Protein AF-A0A920UVG0-F1 (afdb_monomer_lite)

Secondary structure (DSS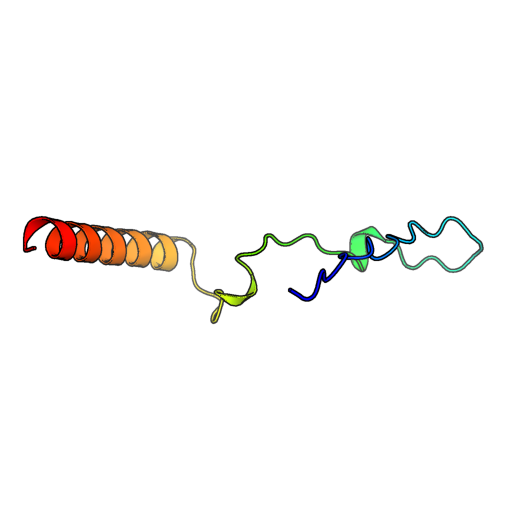P, 8-state):
----------------SS----HHHH-----GGGGG--S---HHHHHHHHHHHHHHHHHHHHT-

Radius of gyration: 21.1 Å; chains: 1; bounding box: 52×16×48 Å

pLDDT: mean 76.65, std 20.04, range [39.56, 97.81]

Foldseek 3Di:
DDDDDDDPPDDDPDPDDDDCPPCVVVDDDDDPCPVVDPDDDDPVVVVVVVVVVVVVVVVVVVVD

Sequence (64 aa):
MIYRKATPLKMQFGSGGSSKSKAWKDVWGCGQGINAIKSVVSAADLVERLGHEYKQAQQRVLAA

Structure (mmCIF, N/CA/C/O backbone):
data_AF-A0A920UVG0-F1
#
_entry.id   AF-A0A920UVG0-F1
#
loop_
_atom_site.group_PDB
_atom_site.id
_atom_site.type_symbol
_atom_site.label_atom_id
_atom_site.label_alt_id
_atom_site.label_comp_id
_atom_site.label_asym_id
_atom_site.label_entity_id
_atom_site.label_seq_id
_a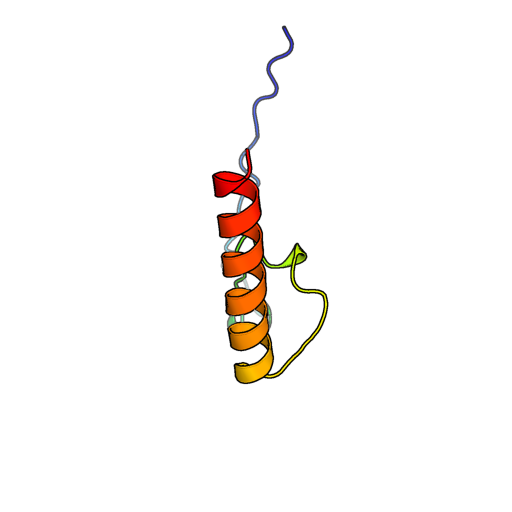tom_site.pdbx_PDB_ins_code
_atom_site.Cartn_x
_atom_site.Cartn_y
_atom_site.Cartn_z
_atom_site.occupancy
_atom_site.B_iso_or_equiv
_atom_site.auth_seq_id
_atom_site.auth_comp_id
_atom_site.auth_asym_id
_atom_site.auth_atom_id
_atom_site.pdbx_PDB_model_num
ATOM 1 N N . MET A 1 1 ? 23.402 -4.340 28.749 1.00 39.56 1 MET A N 1
ATOM 2 C CA . MET A 1 1 ? 23.766 -3.104 28.024 1.00 39.56 1 MET A CA 1
ATOM 3 C C . MET A 1 1 ? 24.781 -3.462 26.942 1.00 39.56 1 MET A C 1
ATOM 5 O O . MET A 1 1 ? 25.957 -3.573 27.251 1.00 39.56 1 MET A O 1
ATOM 9 N N . ILE A 1 2 ? 24.347 -3.733 25.706 1.00 50.28 2 ILE A N 1
ATOM 10 C CA . ILE A 1 2 ? 25.265 -4.009 24.585 1.00 50.28 2 ILE A CA 1
ATOM 11 C C . ILE A 1 2 ? 24.927 -3.012 23.472 1.00 50.28 2 ILE A C 1
ATOM 13 O O . ILE A 1 2 ? 23.885 -3.117 22.830 1.00 50.28 2 ILE A O 1
ATOM 17 N N . TYR A 1 3 ? 25.767 -1.989 23.312 1.00 41.44 3 TYR A N 1
ATOM 18 C CA . TYR A 1 3 ? 25.640 -0.967 22.271 1.00 41.44 3 TYR A CA 1
ATOM 19 C C . TYR A 1 3 ? 25.957 -1.583 20.898 1.00 41.44 3 TYR A C 1
ATOM 21 O O . TYR A 1 3 ? 27.104 -1.937 20.631 1.00 41.44 3 TYR A O 1
ATOM 29 N N . ARG A 1 4 ? 24.972 -1.673 19.994 1.00 49.09 4 ARG A N 1
ATOM 30 C CA . ARG A 1 4 ? 25.200 -1.985 18.572 1.00 49.09 4 ARG A CA 1
ATOM 31 C C . ARG A 1 4 ? 25.289 -0.679 17.785 1.00 49.09 4 ARG A C 1
ATOM 33 O O . ARG A 1 4 ? 24.275 -0.096 17.418 1.00 49.09 4 ARG A O 1
ATOM 40 N N . LYS A 1 5 ? 26.511 -0.212 17.526 1.00 43.94 5 LYS A N 1
ATOM 41 C CA . LYS A 1 5 ? 26.775 0.896 16.599 1.00 43.94 5 LYS A CA 1
ATOM 42 C C . LYS A 1 5 ? 26.478 0.407 15.177 1.00 43.94 5 LYS A C 1
ATOM 44 O O . LYS A 1 5 ? 27.180 -0.465 14.672 1.00 43.94 5 LYS A O 1
ATOM 49 N N . ALA A 1 6 ? 25.426 0.930 14.550 1.00 47.03 6 ALA A N 1
ATOM 50 C CA . ALA A 1 6 ? 25.174 0.707 13.132 1.00 47.03 6 ALA A CA 1
ATOM 51 C C . ALA A 1 6 ? 26.299 1.378 12.332 1.00 47.03 6 ALA A C 1
ATOM 53 O O . ALA A 1 6 ? 26.489 2.592 12.408 1.00 47.03 6 ALA A O 1
ATOM 54 N N . THR A 1 7 ? 27.090 0.591 11.608 1.00 54.62 7 THR A N 1
ATOM 55 C CA . THR A 1 7 ? 28.039 1.133 10.639 1.00 54.62 7 THR A CA 1
ATOM 56 C C . THR A 1 7 ? 27.257 1.578 9.401 1.00 54.62 7 THR A C 1
ATOM 58 O O . THR A 1 7 ? 26.428 0.811 8.905 1.00 54.62 7 THR A O 1
ATOM 61 N N . PRO A 1 8 ? 27.472 2.800 8.884 1.00 56.03 8 PRO A N 1
ATOM 62 C CA . PRO A 1 8 ? 26.876 3.195 7.619 1.00 56.03 8 PRO A CA 1
ATOM 63 C C . PRO A 1 8 ? 27.490 2.304 6.540 1.00 56.03 8 PRO A C 1
ATOM 65 O O . PRO A 1 8 ? 28.697 2.360 6.293 1.00 56.03 8 PRO A O 1
ATOM 68 N N . LEU A 1 9 ? 26.680 1.432 5.937 1.00 55.22 9 LEU A N 1
ATOM 69 C CA . LEU A 1 9 ? 27.113 0.655 4.786 1.00 55.22 9 LEU A CA 1
ATOM 70 C C . LEU A 1 9 ? 27.480 1.665 3.695 1.00 55.22 9 LEU A C 1
ATOM 72 O O . LEU A 1 9 ? 26.627 2.371 3.164 1.00 55.22 9 LEU A O 1
ATOM 76 N N . LYS A 1 10 ? 28.784 1.790 3.456 1.00 49.59 10 LYS A N 1
ATOM 77 C CA . LYS A 1 10 ? 29.406 2.712 2.512 1.00 49.59 10 LYS A CA 1
ATOM 78 C C . LYS A 1 10 ? 28.722 2.570 1.150 1.00 49.59 10 LYS A C 1
ATOM 80 O O . LYS A 1 10 ? 28.955 1.589 0.450 1.00 49.59 10 LYS A O 1
ATOM 85 N N . MET A 1 11 ? 27.879 3.533 0.782 1.00 55.88 11 MET A N 1
ATOM 86 C CA . MET A 1 11 ? 27.318 3.609 -0.565 1.00 55.88 11 MET A CA 1
ATOM 87 C C . MET A 1 11 ? 28.456 3.960 -1.526 1.00 55.88 11 MET A C 1
ATOM 89 O O . MET A 1 11 ? 28.952 5.086 -1.543 1.00 55.88 11 MET A O 1
ATOM 93 N N . GLN A 1 12 ? 28.927 2.966 -2.279 1.00 54.75 12 GLN A N 1
ATOM 94 C CA . GLN A 1 12 ? 29.917 3.162 -3.332 1.00 54.75 12 GLN A CA 1
ATOM 95 C C . GLN A 1 12 ? 29.213 3.706 -4.574 1.00 54.75 12 GLN A C 1
ATOM 97 O O . GLN A 1 12 ? 28.702 2.951 -5.396 1.00 54.75 12 GLN A O 1
ATOM 102 N N . PHE A 1 13 ? 29.215 5.026 -4.735 1.00 57.50 13 PHE A N 1
ATOM 103 C CA . PHE A 1 13 ? 29.004 5.636 -6.044 1.00 57.50 13 PHE A CA 1
ATOM 104 C C . PHE A 1 13 ? 30.313 5.491 -6.828 1.00 57.50 13 PHE A C 1
ATOM 106 O O . PHE A 1 13 ? 31.181 6.360 -6.79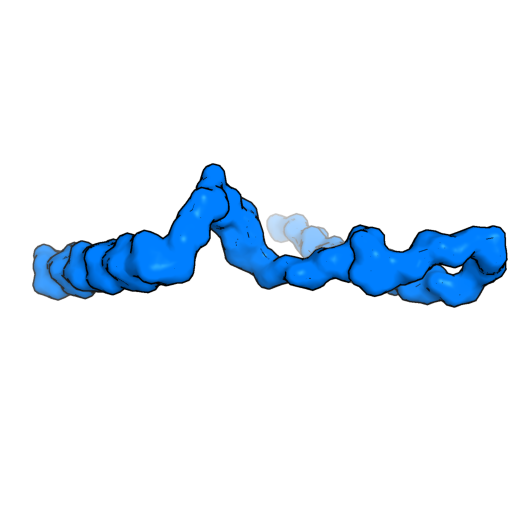4 1.00 57.50 13 PHE A O 1
ATOM 113 N N . GLY A 1 14 ? 30.511 4.321 -7.437 1.00 47.34 14 GLY A N 1
ATOM 114 C CA . GLY A 1 14 ? 31.694 4.028 -8.238 1.00 47.34 14 GLY A CA 1
ATOM 115 C C . GLY A 1 14 ? 31.784 4.958 -9.449 1.00 47.34 14 GLY A C 1
ATOM 116 O O . GLY A 1 14 ? 31.016 4.821 -10.395 1.00 47.34 14 GLY A O 1
ATOM 117 N N . SER A 1 15 ? 32.746 5.882 -9.431 1.00 57.88 15 SER A N 1
ATOM 118 C CA . SER A 1 15 ? 33.266 6.552 -10.625 1.00 57.88 15 SER A CA 1
ATOM 119 C C . SER A 1 15 ? 34.638 5.959 -10.924 1.00 57.88 15 SER A C 1
ATOM 121 O O . SER A 1 15 ? 35.643 6.391 -10.363 1.00 57.88 15 SER A O 1
ATOM 123 N N . GLY A 1 16 ? 34.682 4.940 -11.779 1.00 45.88 16 GLY A N 1
ATOM 124 C CA . GLY A 1 16 ? 35.938 4.311 -12.167 1.00 45.88 16 GLY A CA 1
ATOM 125 C C . GLY A 1 16 ? 35.776 3.343 -13.330 1.00 45.88 16 GLY A C 1
ATOM 126 O O . GLY A 1 16 ? 35.397 2.200 -13.126 1.00 45.88 16 GLY A O 1
ATOM 127 N N . GLY A 1 17 ? 36.108 3.816 -14.533 1.00 50.25 17 GLY A N 1
ATOM 128 C CA . GLY A 1 17 ? 36.711 2.989 -15.580 1.00 50.25 17 GLY A CA 1
ATOM 129 C C . GLY A 1 17 ? 35.819 1.975 -16.305 1.00 50.25 17 GLY A C 1
ATOM 130 O O . GLY A 1 17 ? 35.724 0.821 -15.922 1.00 50.25 17 GLY A O 1
ATOM 131 N N . SER A 1 18 ? 35.300 2.394 -17.460 1.00 52.69 18 SER A N 1
ATOM 132 C CA . SER A 1 18 ? 35.187 1.576 -18.680 1.00 52.69 18 SER A CA 1
ATOM 133 C C . SER A 1 18 ? 34.544 0.175 -18.589 1.00 52.69 18 SER A C 1
ATOM 135 O O . SER A 1 18 ? 35.148 -0.818 -18.979 1.00 52.69 18 SER A O 1
ATOM 137 N N . SER A 1 19 ? 33.259 0.105 -18.239 1.00 51.41 19 SER A N 1
ATOM 138 C CA . SER A 1 19 ? 32.292 -0.741 -18.959 1.00 51.41 19 SER A CA 1
ATOM 139 C C . SER A 1 19 ? 30.885 -0.216 -18.684 1.00 51.41 19 SER A C 1
ATOM 141 O O . SER A 1 19 ? 30.481 -0.041 -17.538 1.00 51.41 19 SER A O 1
ATOM 143 N N . LYS A 1 20 ? 30.167 0.150 -19.746 1.00 55.31 20 LYS A N 1
ATOM 144 C CA . LYS A 1 20 ? 28.933 0.946 -19.720 1.00 55.31 20 LYS A CA 1
ATOM 145 C C . LYS A 1 20 ? 27.713 0.135 -19.254 1.00 55.31 20 LYS A C 1
ATOM 147 O O . LYS A 1 20 ? 26.745 0.014 -20.007 1.00 55.31 20 LYS A O 1
ATOM 152 N N . SER A 1 21 ? 27.712 -0.357 -18.017 1.00 56.75 21 SER A N 1
ATOM 153 C CA . SER A 1 21 ? 26.451 -0.662 -17.337 1.00 56.75 21 SER A CA 1
ATOM 154 C C . SER A 1 21 ? 25.817 0.681 -17.013 1.00 56.75 21 SER A C 1
ATOM 156 O O . SER A 1 21 ? 26.305 1.447 -16.180 1.00 56.75 21 SER A O 1
ATOM 158 N N . LYS A 1 22 ? 24.842 1.085 -17.825 1.00 60.72 22 LYS A N 1
ATOM 159 C CA . LYS A 1 22 ? 24.198 2.380 -17.642 1.00 60.72 22 LYS A CA 1
ATOM 160 C C . LYS A 1 22 ? 23.472 2.307 -16.302 1.00 60.72 22 LYS A C 1
ATOM 162 O O . LYS A 1 22 ? 22.449 1.650 -16.233 1.00 60.72 22 LYS A O 1
ATOM 167 N N . ALA A 1 23 ? 23.970 2.992 -15.275 1.00 66.25 23 ALA A N 1
ATOM 168 C CA . ALA A 1 23 ? 23.447 2.888 -13.910 1.00 66.25 23 ALA A CA 1
ATOM 169 C C . ALA A 1 23 ? 21.917 3.073 -13.803 1.00 66.25 23 ALA A C 1
ATOM 171 O O . ALA A 1 23 ? 21.288 2.447 -12.962 1.00 66.25 23 ALA A O 1
ATOM 172 N N . TRP A 1 24 ? 21.296 3.853 -14.695 1.00 66.88 24 TRP A N 1
ATOM 173 C CA . TRP A 1 24 ? 19.836 4.016 -14.771 1.00 66.88 24 TRP A CA 1
ATOM 174 C C . TRP A 1 24 ? 19.062 2.778 -15.253 1.00 66.88 24 TRP A C 1
ATOM 176 O O . TRP A 1 24 ? 17.851 2.718 -15.084 1.00 66.88 24 TRP A O 1
ATOM 186 N N . LYS A 1 25 ? 19.732 1.817 -15.895 1.00 70.38 25 LYS A N 1
ATOM 187 C CA . LYS A 1 25 ? 19.164 0.517 -16.277 1.00 70.38 25 LYS A CA 1
ATOM 188 C C . LYS A 1 25 ? 19.219 -0.488 -15.132 1.00 70.38 25 LYS A C 1
ATOM 190 O O . LYS A 1 25 ? 18.346 -1.345 -15.038 1.00 70.38 25 LYS A O 1
ATOM 195 N N . ASP A 1 26 ? 20.247 -0.383 -14.295 1.00 74.69 26 ASP A N 1
ATOM 196 C CA . ASP A 1 26 ? 20.606 -1.433 -13.338 1.00 74.69 26 ASP A CA 1
ATOM 197 C C . ASP A 1 26 ? 20.221 -1.074 -11.895 1.00 74.69 26 ASP A C 1
ATOM 199 O O . ASP A 1 26 ? 20.026 -1.959 -11.066 1.00 74.69 26 ASP A O 1
ATOM 203 N N . VAL A 1 27 ? 20.077 0.220 -11.585 1.00 76.62 27 VAL A N 1
ATOM 204 C CA . VAL A 1 27 ? 19.717 0.717 -10.253 1.00 76.62 27 VAL A CA 1
ATOM 205 C C . VAL A 1 27 ? 18.293 1.266 -10.275 1.00 76.62 27 VAL A C 1
ATOM 207 O O . VAL A 1 27 ? 18.029 2.328 -10.837 1.00 76.62 27 VAL A O 1
ATOM 210 N N . TRP A 1 28 ? 17.384 0.554 -9.609 1.00 79.94 28 TRP A N 1
ATOM 211 C CA . TRP A 1 28 ? 15.982 0.941 -9.446 1.00 79.94 28 TRP A CA 1
ATOM 212 C C . TRP A 1 28 ? 15.720 1.373 -8.001 1.00 79.94 28 TRP A C 1
ATOM 214 O O . TRP A 1 28 ? 16.088 0.675 -7.055 1.00 79.94 28 TRP A O 1
ATOM 224 N N . GLY A 1 29 ? 15.085 2.532 -7.818 1.00 84.06 29 GLY A N 1
ATOM 225 C CA . GLY A 1 29 ? 14.695 3.031 -6.500 1.00 84.06 29 GLY A CA 1
ATOM 226 C C . GLY A 1 29 ? 13.352 2.453 -6.054 1.00 84.06 29 GLY A C 1
ATOM 227 O O . GLY A 1 29 ? 12.378 2.507 -6.799 1.00 84.06 29 GLY A O 1
ATOM 228 N N . CYS A 1 30 ? 13.278 1.943 -4.826 1.00 85.25 30 CYS A N 1
ATOM 229 C CA . CYS A 1 30 ? 12.021 1.575 -4.177 1.00 85.25 30 CYS A CA 1
ATOM 230 C C . CYS A 1 30 ? 12.017 2.035 -2.711 1.00 85.25 30 CYS A C 1
ATOM 232 O O . CYS A 1 30 ? 13.066 2.142 -2.073 1.00 85.25 30 CYS A O 1
ATOM 234 N N . GLY A 1 31 ? 10.833 2.360 -2.183 1.00 87.00 31 GLY A N 1
ATOM 235 C CA . GLY A 1 31 ? 10.665 2.710 -0.772 1.00 87.00 31 GLY A CA 1
ATOM 236 C C . GLY A 1 31 ? 10.704 1.482 0.144 1.00 87.00 31 GLY A C 1
ATOM 237 O O . GLY A 1 31 ? 10.589 0.345 -0.310 1.00 87.00 31 GLY A O 1
ATOM 238 N N . GLN A 1 32 ? 10.777 1.708 1.460 1.00 89.25 32 GLN A N 1
ATOM 239 C CA . GLN A 1 32 ? 10.795 0.640 2.479 1.00 89.25 32 GLN A CA 1
ATOM 240 C C . GLN A 1 32 ? 9.564 -0.293 2.421 1.00 89.25 32 GLN A C 1
ATOM 242 O O . GLN A 1 32 ? 9.615 -1.426 2.891 1.00 89.25 32 GLN A O 1
ATOM 247 N N . GLY A 1 33 ? 8.464 0.156 1.807 1.00 86.31 33 GLY A N 1
ATOM 248 C CA . GLY A 1 33 ? 7.234 -0.622 1.630 1.00 86.31 33 GLY A CA 1
ATOM 249 C C . GLY A 1 33 ? 7.270 -1.678 0.519 1.00 86.31 33 GLY A C 1
ATOM 250 O O . GLY A 1 33 ? 6.286 -2.395 0.359 1.00 86.31 33 GLY A O 1
ATOM 251 N N . ILE A 1 34 ? 8.364 -1.814 -0.245 1.00 87.94 34 ILE A N 1
ATOM 252 C CA . ILE A 1 34 ? 8.416 -2.724 -1.406 1.00 87.94 34 ILE A CA 1
ATOM 253 C C . ILE A 1 34 ? 8.148 -4.190 -1.040 1.00 87.94 34 ILE A C 1
ATOM 255 O O . ILE A 1 34 ? 7.503 -4.910 -1.796 1.00 87.94 34 ILE A O 1
ATOM 259 N N . ASN A 1 35 ? 8.565 -4.629 0.151 1.00 88.62 35 ASN A N 1
ATOM 260 C CA . ASN A 1 35 ? 8.374 -6.011 0.596 1.00 88.62 35 ASN A CA 1
ATOM 261 C C . ASN A 1 35 ? 6.891 -6.370 0.835 1.00 88.62 35 ASN A C 1
ATOM 263 O O . ASN A 1 35 ? 6.525 -7.547 0.836 1.00 88.62 35 ASN A O 1
ATOM 267 N N . ALA A 1 36 ? 6.021 -5.375 1.033 1.00 88.00 36 ALA A N 1
ATOM 268 C CA . ALA A 1 36 ? 4.586 -5.594 1.204 1.00 88.00 36 ALA A CA 1
ATOM 269 C C . ALA A 1 36 ? 3.869 -5.901 -0.125 1.00 88.00 36 ALA A C 1
ATOM 271 O O . ALA A 1 36 ? 2.748 -6.407 -0.110 1.00 88.00 36 ALA A O 1
ATOM 272 N N . ILE A 1 37 ? 4.504 -5.640 -1.275 1.00 87.62 37 ILE A N 1
ATOM 273 C CA . ILE A 1 37 ? 3.921 -5.909 -2.591 1.00 87.62 37 ILE A CA 1
ATOM 274 C C . ILE A 1 37 ? 4.059 -7.403 -2.904 1.00 87.62 37 ILE A C 1
ATOM 276 O O . ILE A 1 37 ? 5.165 -7.914 -3.064 1.00 87.62 37 ILE A O 1
ATOM 280 N N . LYS A 1 38 ? 2.929 -8.117 -2.968 1.00 90.75 38 LYS A N 1
ATOM 281 C CA . LYS A 1 38 ? 2.873 -9.571 -3.235 1.00 90.75 38 LYS A CA 1
ATOM 282 C C . LYS A 1 38 ? 2.317 -9.932 -4.610 1.00 90.75 38 LYS A C 1
ATOM 284 O O . LYS A 1 38 ? 2.412 -11.082 -5.022 1.00 90.75 38 LYS A O 1
ATOM 289 N N . SER A 1 39 ? 1.738 -8.966 -5.312 1.00 91.94 39 SER A N 1
ATOM 290 C CA . SER A 1 39 ? 1.130 -9.165 -6.622 1.00 91.94 39 SER A CA 1
ATOM 291 C C . SER A 1 39 ? 1.163 -7.876 -7.435 1.00 91.94 39 SER A C 1
ATOM 293 O O . SER A 1 39 ? 1.172 -6.775 -6.880 1.00 91.94 39 SER A O 1
ATOM 295 N N . VAL A 1 40 ? 1.184 -8.031 -8.758 1.00 94.56 40 VAL A N 1
ATOM 296 C CA . VAL A 1 40 ? 0.947 -6.944 -9.710 1.00 94.56 40 VAL A CA 1
ATOM 297 C C . VAL A 1 40 ? -0.548 -6.935 -10.010 1.00 94.56 40 VAL A C 1
ATOM 299 O O . VAL A 1 40 ? -1.092 -7.943 -10.453 1.00 94.56 40 VAL A O 1
ATOM 302 N N . VAL A 1 41 ? -1.210 -5.819 -9.728 1.00 94.81 41 VAL A N 1
ATOM 303 C CA . VAL A 1 41 ? -2.654 -5.625 -9.925 1.00 94.81 41 VAL A CA 1
ATOM 304 C C . VAL A 1 41 ? -2.897 -4.317 -10.668 1.00 94.81 41 VAL A C 1
ATOM 306 O O . VAL A 1 41 ? -1.978 -3.501 -10.799 1.00 94.81 41 VAL A O 1
ATOM 309 N N . SER A 1 42 ? -4.122 -4.097 -11.148 1.00 97.75 42 SER A N 1
ATOM 310 C CA . SER A 1 42 ? -4.468 -2.799 -11.717 1.00 97.75 42 SER A CA 1
ATOM 311 C C . SER A 1 42 ? -4.475 -1.716 -10.631 1.00 97.75 42 SER A C 1
ATOM 313 O O . SER A 1 42 ? -4.668 -1.985 -9.441 1.00 97.75 42 SER A O 1
ATOM 315 N N . ALA A 1 43 ? -4.274 -0.463 -11.040 1.00 96.00 43 ALA A N 1
ATOM 316 C CA . ALA A 1 43 ? -4.371 0.662 -10.116 1.00 96.00 43 ALA A CA 1
ATOM 317 C C . ALA A 1 43 ? -5.777 0.768 -9.498 1.00 96.00 43 ALA A C 1
ATOM 319 O O . ALA A 1 43 ? -5.893 1.093 -8.319 1.00 96.00 43 ALA A O 1
ATOM 320 N N . ALA A 1 44 ? -6.824 0.457 -10.273 1.00 97.69 44 ALA A N 1
ATOM 321 C CA . ALA A 1 44 ? -8.207 0.484 -9.807 1.00 97.69 44 ALA A CA 1
ATOM 322 C C . ALA A 1 44 ? -8.431 -0.522 -8.668 1.00 97.69 44 ALA A C 1
ATOM 324 O O . ALA A 1 44 ? -8.891 -0.130 -7.597 1.00 97.69 44 ALA A O 1
ATOM 325 N N . ASP A 1 45 ? -7.998 -1.772 -8.857 1.00 96.75 45 ASP A N 1
ATOM 326 C CA . ASP A 1 45 ? -8.151 -2.831 -7.850 1.00 96.75 45 ASP A CA 1
ATOM 327 C C . ASP A 1 45 ? -7.390 -2.494 -6.561 1.00 96.75 45 ASP A C 1
ATOM 329 O O . ASP A 1 45 ? -7.866 -2.740 -5.452 1.00 96.75 45 ASP A O 1
ATOM 333 N N . LEU A 1 46 ? -6.192 -1.906 -6.687 1.00 95.38 46 LEU A N 1
ATOM 334 C CA . LEU A 1 46 ? -5.399 -1.509 -5.526 1.00 95.38 46 LEU A CA 1
ATOM 335 C C . LEU A 1 46 ? -6.085 -0.395 -4.728 1.00 95.38 46 LEU A C 1
ATOM 337 O O . LEU A 1 46 ? -6.140 -0.470 -3.501 1.00 95.38 46 LEU A O 1
ATOM 341 N N . VAL A 1 47 ? -6.598 0.630 -5.411 1.00 97.06 47 VAL A N 1
ATOM 342 C CA . VAL A 1 47 ? -7.296 1.754 -4.769 1.00 97.06 47 VAL A CA 1
ATOM 343 C C . VAL A 1 47 ? -8.577 1.280 -4.089 1.00 97.06 47 VAL A C 1
ATOM 345 O O . VAL A 1 47 ? -8.829 1.657 -2.943 1.00 97.06 47 VAL A O 1
ATOM 348 N N . GLU A 1 48 ? -9.353 0.420 -4.750 1.00 97.81 48 GLU A N 1
ATOM 349 C CA . GLU A 1 48 ? -10.554 -0.175 -4.166 1.00 97.81 48 GLU A CA 1
ATOM 350 C C . GLU A 1 48 ? -10.215 -0.949 -2.886 1.00 97.81 48 GLU A C 1
ATOM 352 O O . GLU A 1 48 ? -1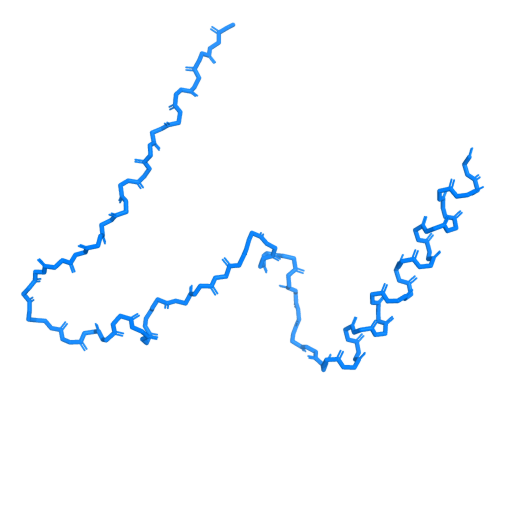0.788 -0.679 -1.824 1.00 97.81 48 GLU A O 1
ATOM 357 N N . ARG A 1 49 ? -9.214 -1.837 -2.945 1.00 96.44 49 ARG A N 1
ATOM 358 C CA . ARG A 1 49 ? -8.773 -2.622 -1.786 1.00 96.44 49 ARG A CA 1
ATOM 359 C C . ARG A 1 49 ? -8.366 -1.736 -0.609 1.00 96.44 49 ARG A C 1
ATOM 361 O O . ARG A 1 49 ? -8.817 -1.971 0.511 1.00 96.44 49 ARG A O 1
ATOM 368 N N . LEU A 1 50 ? -7.567 -0.696 -0.856 1.00 96.00 50 LEU A N 1
ATOM 369 C CA . LEU A 1 50 ? -7.152 0.255 0.181 1.00 96.00 50 LEU A CA 1
ATOM 370 C C . LEU A 1 50 ? -8.355 0.958 0.827 1.00 96.00 50 LEU A C 1
ATOM 372 O O . LEU A 1 50 ? -8.394 1.128 2.046 1.00 96.00 50 LEU A O 1
ATOM 376 N N . GLY A 1 51 ? -9.360 1.329 0.029 1.00 97.62 51 GLY A N 1
ATOM 377 C CA . GLY A 1 51 ? -10.598 1.922 0.533 1.00 97.62 51 GLY A CA 1
ATOM 378 C C . GLY A 1 51 ? -11.374 0.982 1.462 1.00 97.62 51 GLY A C 1
ATOM 379 O O . GLY A 1 51 ? -11.869 1.411 2.509 1.00 97.62 51 GLY A O 1
ATOM 380 N N . HIS A 1 52 ? -11.455 -0.304 1.115 1.00 97.75 52 HIS A N 1
ATOM 381 C CA . HIS A 1 52 ? -12.075 -1.322 1.964 1.00 97.75 52 HIS A CA 1
ATOM 382 C C . HIS A 1 52 ? -11.298 -1.548 3.268 1.00 97.75 52 HIS A C 1
ATOM 384 O O . HIS A 1 52 ? -11.896 -1.523 4.346 1.00 97.75 52 HIS A O 1
ATOM 390 N N . GLU A 1 53 ? -9.977 -1.720 3.190 1.00 96.44 53 GLU A N 1
ATOM 391 C CA . GLU A 1 53 ? -9.108 -1.936 4.354 1.00 96.44 53 GLU A CA 1
ATOM 392 C C . GLU A 1 53 ? -9.166 -0.761 5.341 1.00 96.44 53 GLU A C 1
ATOM 394 O O . GLU A 1 53 ? -9.249 -0.974 6.554 1.00 96.44 53 GLU A O 1
ATOM 399 N N . TYR A 1 54 ? -9.199 0.478 4.836 1.00 97.25 54 TYR A N 1
ATOM 400 C CA . TYR A 1 54 ? -9.350 1.674 5.664 1.00 97.25 54 TYR A CA 1
ATOM 401 C C . TYR A 1 54 ? -10.674 1.680 6.434 1.00 97.25 54 TYR A C 1
ATOM 403 O O . TYR A 1 54 ? -10.677 1.880 7.649 1.00 97.25 54 TYR A O 1
ATOM 411 N N . LYS A 1 55 ? -11.801 1.418 5.757 1.00 97.75 55 LYS A N 1
ATOM 412 C CA . LYS A 1 55 ? -13.124 1.369 6.403 1.00 97.75 55 LYS A CA 1
ATOM 413 C C . LYS A 1 55 ? -13.180 0.291 7.483 1.00 97.75 55 LYS A C 1
ATOM 415 O O . LYS A 1 55 ? -13.677 0.545 8.576 1.00 97.75 55 LYS A O 1
ATOM 420 N N . GLN A 1 56 ? -12.622 -0.888 7.210 1.00 97.50 56 GLN A N 1
ATOM 421 C CA . GLN A 1 56 ? -12.532 -1.962 8.202 1.00 97.50 56 GLN A CA 1
ATOM 422 C C . GLN A 1 56 ? -11.672 -1.559 9.405 1.00 97.50 56 GLN A C 1
ATOM 424 O O . GLN A 1 56 ? -12.042 -1.823 10.547 1.00 97.50 56 GLN A O 1
ATOM 429 N N . ALA A 1 57 ? -10.528 -0.912 9.173 1.00 97.25 57 ALA A N 1
ATOM 430 C CA . ALA A 1 57 ? -9.672 -0.428 10.250 1.00 97.25 57 ALA A CA 1
ATOM 431 C C . ALA A 1 57 ? -10.375 0.644 11.095 1.00 97.25 57 ALA A C 1
ATOM 433 O O . ALA A 1 57 ? -10.337 0.560 12.320 1.00 97.25 57 ALA A O 1
ATOM 434 N N . GLN A 1 58 ? -11.066 1.593 10.457 1.00 97.38 58 GLN A N 1
ATOM 435 C CA . GLN A 1 58 ? -11.872 2.605 11.138 1.00 97.38 58 GLN A CA 1
ATOM 436 C C . GLN A 1 58 ? -12.930 1.955 12.036 1.00 97.38 58 GLN A C 1
ATOM 438 O O . GLN A 1 58 ? -13.034 2.310 13.205 1.00 97.38 58 GLN A O 1
ATOM 443 N N . GLN A 1 59 ? -13.669 0.967 11.524 1.00 97.12 59 GLN A N 1
ATOM 444 C CA . GLN A 1 59 ? -14.661 0.232 12.311 1.00 97.12 59 GLN A CA 1
ATOM 445 C C . GLN A 1 59 ? -14.035 -0.482 13.513 1.00 97.12 59 GLN A C 1
ATOM 447 O O . GLN A 1 59 ? -14.581 -0.400 14.606 1.00 97.12 59 GLN A O 1
ATOM 452 N N . ARG A 1 60 ? -12.875 -1.134 13.344 1.00 96.31 60 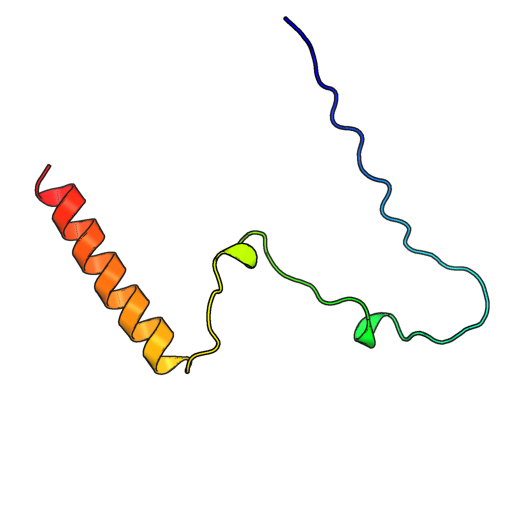ARG A N 1
ATOM 453 C CA . ARG A 1 60 ? -12.164 -1.791 14.456 1.00 96.31 60 ARG A CA 1
ATOM 454 C C . ARG A 1 60 ? -11.738 -0.814 15.54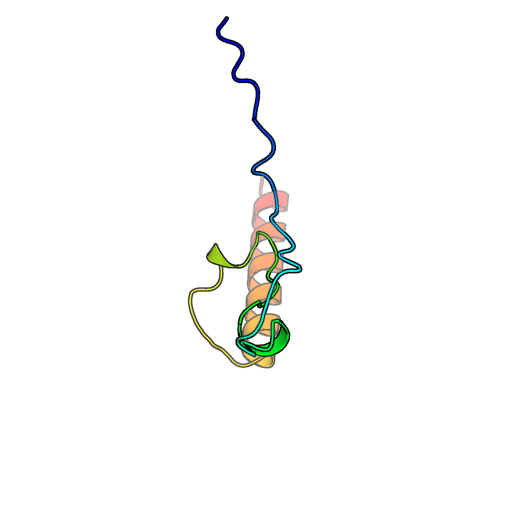9 1.00 96.31 60 ARG A C 1
ATOM 456 O O . ARG A 1 60 ? -11.800 -1.171 16.715 1.00 96.31 60 ARG A O 1
ATOM 463 N N . VAL A 1 61 ? -11.295 0.385 15.171 1.00 96.31 61 VAL A N 1
ATOM 464 C CA . VAL A 1 61 ? -10.887 1.422 16.131 1.00 96.31 61 VAL A CA 1
ATOM 465 C C . VAL A 1 61 ? -12.095 2.015 16.854 1.00 96.31 61 VAL A C 1
ATOM 467 O O . VAL A 1 61 ? -11.995 2.296 18.037 1.00 96.31 61 VAL A O 1
ATOM 470 N N . LEU A 1 62 ? -13.227 2.197 16.166 1.00 93.94 62 LEU A N 1
ATOM 471 C CA . LEU A 1 62 ? -14.451 2.751 16.761 1.00 93.94 62 LEU A CA 1
ATOM 472 C C . LEU A 1 62 ? -15.232 1.745 17.618 1.00 93.94 62 LEU A C 1
ATOM 474 O O . LEU A 1 62 ? -16.026 2.153 18.458 1.00 93.94 62 LEU A O 1
ATOM 478 N N . ALA A 1 63 ? -15.061 0.447 17.365 1.00 84.12 63 ALA A N 1
ATOM 479 C CA . ALA A 1 63 ? -15.689 -0.630 18.129 1.00 84.12 63 ALA A CA 1
ATOM 480 C C . ALA A 1 63 ? -14.882 -1.058 19.373 1.00 84.12 63 ALA A C 1
ATOM 482 O O . ALA A 1 63 ? -15.323 -1.963 20.082 1.00 84.12 63 ALA A O 1
ATOM 483 N N . ALA A 1 64 ? -13.711 -0.454 19.602 1.00 64.00 64 ALA A N 1
ATOM 484 C CA . ALA A 1 64 ? -12.868 -0.647 20.782 1.00 64.00 64 ALA A CA 1
ATOM 485 C C . ALA A 1 64 ? -13.106 0.475 21.801 1.00 64.00 64 ALA A C 1
ATOM 487 O O . ALA A 1 64 ? -13.044 0.169 23.012 1.00 64.00 64 ALA A O 1
#